Protein AF-A0A952NF67-F1 (afdb_monomer)

Solvent-accessible surface area (backbone atoms only — not comparable to full-atom values): 9312 Å² total; per-residue (Å²): 132,76,77,66,62,66,62,59,68,72,72,71,79,79,81,73,76,71,77,72,73,73,70,66,79,72,75,80,71,39,69,67,58,46,42,50,49,48,29,50,53,28,46,53,52,25,51,53,44,44,51,52,43,52,56,44,69,73,36,90,65,34,84,81,38,54,72,59,54,53,53,40,53,55,46,33,51,53,32,48,52,47,28,54,53,31,68,64,60,48,68,64,50,42,48,66,68,51,54,64,74,47,78,63,54,76,59,50,52,57,56,45,61,74,58,54,52,74,67,55,49,51,51,44,50,49,55,46,49,45,63,73,52,50,66,46,76,80,55,88,61,80,61,74,82,75,68,75,82,73,86,85,86,134

Radius of gyration: 28.13 Å; Cα contacts (8 Å, |Δi|>4): 69; chains: 1; bounding box: 73×56×75 Å

Foldseek 3Di:
DVVPVVVVVVVPPPPPPPPPVPPVPPQQDAPVRVLVVQLVVLVVQLVVLVVVLVVLVPDPCNVVVVVVNVVSVVSNVVSVVSNVVSNVDALVCCCVPPLVPDPPNVVSVVSNVVRDDPVSVVRVVVVVCCVVPVVCVPDHDDDPVVVPPPPDDD

Nearest PDB structures (foldseek):
  3q84-assembly1_A  TM=3.987E-01  e=1.529E+00  Homo sapiens
  1y2o-assembly1_B  TM=4.309E-01  e=3.795E+00  Homo sapiens
  1i49-assembly1_B  TM=4.834E-01  e=6.700E+00  Homo sapiens
  5qsv-assembly4_D  TM=3.816E-01  e=4.501E+00  Homo sapiens

pLDDT: mean 77.85, std 20.79, range [37.5, 97.94]

Sequence (154 aa):
MKALIMKLALSMAAFLATTETVWAAESVKSYREWKNTQVSEAKGRYETVKNRLNHHKHDPGARRQKPATHRLEAQVYREKVAVETAQELTVSDYFAGYLAKMSNKNSVYKEVAGKLSPEEVAELMSAYANSVFGTQNQGGSLPASALQLGNETK

Structure (mmCIF, N/CA/C/O backbone):
data_AF-A0A952NF67-F1
#
_entry.id   AF-A0A952NF67-F1
#
loop_
_atom_site.group_PDB
_atom_site.id
_atom_site.type_symbol
_atom_site.label_atom_id
_atom_site.label_alt_id
_atom_site.label_comp_id
_atom_site.label_asym_id
_atom_site.label_entity_id
_atom_site.label_seq_id
_atom_site.pdbx_PDB_ins_code
_atom_site.Cartn_x
_atom_site.Cartn_y
_atom_site.Cartn_z
_atom_site.occupancy
_atom_site.B_iso_or_equiv
_atom_site.auth_seq_id
_atom_site.auth_comp_id
_atom_site.auth_asym_id
_atom_site.auth_atom_id
_atom_site.pdbx_PDB_model_num
ATOM 1 N N . MET A 1 1 ? 51.142 13.217 44.552 1.00 48.34 1 MET A N 1
ATOM 2 C CA . MET A 1 1 ? 50.415 12.232 43.713 1.00 48.34 1 MET A CA 1
ATOM 3 C C . MET A 1 1 ? 48.933 12.018 44.070 1.00 48.34 1 MET A C 1
ATOM 5 O O . MET A 1 1 ? 48.309 11.182 43.440 1.00 48.34 1 MET A O 1
ATOM 9 N N . LYS A 1 2 ? 48.309 12.778 44.990 1.00 45.69 2 LYS A N 1
ATOM 10 C CA . LYS A 1 2 ? 46.842 12.707 45.214 1.00 45.69 2 LYS A CA 1
ATOM 11 C C . LYS A 1 2 ? 46.030 13.767 44.447 1.00 45.69 2 LYS A C 1
ATOM 13 O O . LYS A 1 2 ? 44.837 13.597 44.257 1.00 45.69 2 LYS A O 1
ATOM 18 N N . ALA A 1 3 ? 46.678 14.816 43.934 1.00 46.66 3 ALA A N 1
ATOM 19 C CA . ALA A 1 3 ? 46.003 15.918 43.240 1.00 46.66 3 ALA A CA 1
ATOM 20 C C . ALA A 1 3 ? 45.796 15.705 41.723 1.00 46.66 3 ALA A C 1
ATOM 22 O O . ALA A 1 3 ? 45.112 16.502 41.090 1.00 46.66 3 ALA A O 1
ATOM 23 N N . LEU A 1 4 ? 46.367 14.646 41.128 1.00 37.97 4 LEU A N 1
ATOM 24 C CA . LEU A 1 4 ? 46.257 14.386 39.683 1.00 37.97 4 LEU A CA 1
ATOM 25 C C . LEU A 1 4 ? 45.059 13.487 39.325 1.00 37.97 4 LEU A C 1
ATOM 27 O O . LEU A 1 4 ? 44.518 13.586 38.232 1.00 37.97 4 LEU A O 1
ATOM 31 N N . ILE A 1 5 ? 44.597 12.656 40.262 1.00 44.00 5 ILE A N 1
ATOM 32 C CA . ILE A 1 5 ? 43.466 11.739 40.037 1.00 44.00 5 ILE A CA 1
ATOM 33 C C . ILE A 1 5 ? 42.126 12.493 40.115 1.00 44.00 5 ILE A C 1
ATOM 35 O O . ILE A 1 5 ? 41.160 12.140 39.445 1.00 44.00 5 ILE A O 1
ATOM 39 N N . MET A 1 6 ? 42.075 13.604 40.855 1.00 38.84 6 MET A N 1
ATOM 40 C CA . MET A 1 6 ? 40.829 14.338 41.091 1.00 38.84 6 MET A CA 1
ATOM 41 C C . MET A 1 6 ? 40.437 15.301 39.957 1.00 38.84 6 MET A C 1
ATOM 43 O O . MET A 1 6 ? 39.293 15.737 39.903 1.00 38.84 6 MET A O 1
ATOM 47 N N . LYS A 1 7 ? 41.345 15.595 39.013 1.00 38.94 7 LYS A N 1
ATOM 48 C CA . LYS A 1 7 ? 41.017 16.347 37.786 1.00 38.94 7 LYS A CA 1
ATOM 49 C C . LYS A 1 7 ? 40.574 15.455 36.622 1.00 38.94 7 LYS A C 1
ATOM 51 O O . LYS A 1 7 ? 39.946 15.960 35.700 1.00 38.94 7 LYS A O 1
ATOM 56 N N . LEU A 1 8 ? 40.827 14.143 36.681 1.00 37.50 8 LEU A N 1
ATOM 57 C CA . LEU A 1 8 ? 40.337 13.203 35.665 1.00 37.50 8 LEU A CA 1
ATOM 58 C C . LEU A 1 8 ? 38.889 12.755 35.924 1.00 37.50 8 LEU A C 1
ATOM 60 O O . LEU A 1 8 ? 38.154 12.484 34.982 1.00 37.50 8 LEU A O 1
ATOM 64 N N . ALA A 1 9 ? 38.446 12.755 37.183 1.00 42.84 9 ALA A N 1
ATOM 65 C CA . ALA A 1 9 ? 37.068 12.407 37.538 1.00 42.84 9 ALA A CA 1
ATOM 66 C C . ALA A 1 9 ? 36.042 13.514 37.213 1.00 42.84 9 ALA A C 1
ATOM 68 O O . ALA A 1 9 ? 34.845 13.244 37.193 1.00 42.84 9 ALA A O 1
ATOM 69 N N . LEU A 1 10 ? 36.489 14.742 36.919 1.00 41.72 10 LEU A N 1
ATOM 70 C CA . LEU A 1 10 ? 35.605 15.878 36.623 1.00 41.72 10 LEU A CA 1
ATOM 71 C C . LEU A 1 10 ? 35.460 16.179 35.117 1.00 41.72 10 LEU A C 1
ATOM 73 O O . LEU A 1 10 ? 34.718 17.078 34.744 1.00 41.72 10 LEU A O 1
ATOM 77 N N . SER A 1 11 ? 36.120 15.405 34.246 1.00 39.56 11 SER A N 1
ATOM 78 C CA . SER A 1 11 ? 36.018 15.537 32.779 1.00 39.56 11 SER A CA 1
ATOM 79 C C . SER A 1 11 ? 35.243 14.392 32.105 1.00 39.56 11 SER A C 1
ATOM 81 O O . SER A 1 11 ? 35.094 14.399 30.886 1.00 39.56 11 SER A O 1
ATOM 83 N N . MET A 1 12 ? 34.740 13.414 32.867 1.00 40.41 12 MET A N 1
ATOM 84 C CA . MET A 1 12 ? 33.989 12.257 32.342 1.00 40.41 12 MET A CA 1
ATOM 85 C C . MET A 1 12 ? 32.490 12.276 32.679 1.00 40.41 12 MET A C 1
ATOM 87 O O . MET A 1 12 ? 31.768 11.368 32.284 1.00 40.41 12 MET A O 1
ATOM 91 N N . ALA A 1 13 ? 32.003 13.312 33.368 1.00 44.62 13 ALA A N 1
ATOM 92 C CA . ALA A 1 13 ? 30.598 13.446 33.767 1.00 44.62 13 ALA A CA 1
ATOM 93 C C . ALA A 1 13 ? 29.808 14.472 32.926 1.00 44.62 13 ALA A C 1
ATOM 95 O O . ALA A 1 13 ? 28.732 14.897 33.328 1.00 44.62 13 ALA A O 1
ATOM 96 N N . ALA A 1 14 ? 30.330 14.878 31.763 1.00 45.94 14 ALA A N 1
ATOM 97 C CA . ALA A 1 14 ? 29.680 15.843 30.866 1.00 45.94 14 ALA A CA 1
ATOM 98 C C . ALA A 1 14 ? 29.490 15.314 29.430 1.00 45.94 14 ALA A C 1
ATOM 100 O O . ALA A 1 14 ? 29.292 16.094 28.504 1.00 45.94 14 ALA A O 1
ATOM 101 N N . PHE A 1 15 ? 29.543 13.992 29.233 1.00 45.94 15 PHE A N 1
ATOM 102 C CA . PHE A 1 15 ? 29.249 13.363 27.939 1.00 45.94 15 PHE A CA 1
ATOM 103 C C . PHE A 1 15 ? 28.337 12.135 28.076 1.00 45.94 15 PHE A C 1
ATOM 105 O O . PHE A 1 15 ? 28.475 11.136 27.382 1.00 45.94 15 PHE A O 1
ATOM 112 N N . LEU A 1 16 ? 27.391 12.221 29.008 1.00 50.03 16 LEU A N 1
ATOM 113 C CA . LEU A 1 16 ? 26.173 11.413 29.014 1.00 50.03 16 LEU A CA 1
ATOM 114 C C . LEU A 1 16 ? 24.974 12.357 29.142 1.00 50.03 16 LEU A C 1
ATOM 116 O O . LEU A 1 16 ? 24.066 12.135 29.934 1.00 50.03 16 LEU A O 1
ATOM 120 N N . ALA A 1 17 ? 24.975 13.427 28.340 1.00 44.06 17 ALA A N 1
ATOM 121 C CA . ALA A 1 17 ? 23.711 13.934 27.837 1.00 44.06 17 ALA A CA 1
ATOM 122 C C . ALA A 1 17 ? 23.178 12.819 26.938 1.00 44.06 17 ALA A C 1
ATOM 124 O O . ALA A 1 17 ? 23.535 12.715 25.763 1.00 44.06 17 ALA A O 1
ATOM 125 N N . THR A 1 18 ? 22.418 11.913 27.549 1.00 49.31 18 THR A N 1
ATOM 126 C CA . THR A 1 18 ? 21.453 11.088 26.851 1.00 49.31 18 THR A CA 1
ATOM 127 C C . THR A 1 18 ? 20.749 12.014 25.880 1.00 49.31 18 THR A C 1
ATOM 129 O O . THR A 1 18 ? 19.991 12.905 26.257 1.00 49.31 18 THR A O 1
ATOM 132 N N . THR A 1 19 ? 21.049 11.831 24.601 1.00 47.56 19 THR A N 1
ATOM 133 C CA . THR A 1 19 ? 20.123 12.174 23.543 1.00 47.56 19 THR A CA 1
ATOM 134 C C . THR A 1 19 ? 18.935 11.251 23.757 1.00 47.56 19 THR A C 1
ATOM 136 O O . THR A 1 19 ? 18.777 10.226 23.101 1.00 47.56 19 THR A O 1
ATOM 139 N N . GLU A 1 20 ? 18.094 11.600 24.731 1.00 43.88 20 GLU A N 1
ATOM 140 C CA . GLU A 1 20 ? 16.683 11.303 24.643 1.00 43.88 20 GLU A CA 1
ATOM 141 C C . GLU A 1 20 ? 16.260 11.990 23.356 1.00 43.88 20 GLU A C 1
ATOM 143 O O . GLU A 1 20 ? 15.968 13.184 23.292 1.00 43.88 20 GLU A O 1
ATOM 148 N N . THR A 1 21 ? 16.353 11.227 22.271 1.00 43.34 21 THR A N 1
ATOM 149 C CA . THR A 1 21 ? 15.546 11.462 21.099 1.00 43.34 21 THR A CA 1
ATOM 150 C C . THR A 1 21 ? 14.143 11.354 21.661 1.00 43.34 21 THR A C 1
ATOM 152 O O . THR A 1 21 ? 13.599 10.266 21.834 1.00 43.34 21 THR A O 1
ATOM 155 N N . VAL A 1 22 ? 13.603 12.493 22.086 1.00 40.44 22 VAL A N 1
ATOM 156 C CA . VAL A 1 22 ? 12.179 12.677 22.241 1.00 40.44 22 VAL A CA 1
ATOM 157 C C . VAL A 1 22 ? 11.685 12.463 20.823 1.00 40.44 22 VAL A C 1
ATOM 159 O O . VAL A 1 22 ? 11.692 13.375 19.999 1.00 40.44 22 VAL A O 1
ATOM 162 N N . TRP A 1 23 ? 11.386 11.203 20.500 1.00 47.12 23 TRP A N 1
ATOM 163 C CA . TRP A 1 23 ? 10.518 10.848 19.400 1.00 47.12 23 TRP A CA 1
ATOM 164 C C . TRP A 1 23 ? 9.217 11.543 19.768 1.00 47.12 23 TRP A C 1
ATOM 166 O O . TRP A 1 23 ? 8.403 11.002 20.516 1.00 47.12 23 TRP A O 1
ATOM 176 N N . ALA A 1 24 ? 9.104 12.816 19.374 1.00 40.25 24 ALA A N 1
ATOM 177 C CA . ALA A 1 24 ? 7.858 13.548 19.373 1.00 40.25 24 ALA A CA 1
ATOM 178 C C . ALA A 1 24 ? 6.850 12.562 18.811 1.00 40.25 24 ALA A C 1
ATOM 180 O O . ALA A 1 24 ? 7.100 12.058 17.719 1.00 40.25 24 ALA A O 1
ATOM 181 N N . ALA A 1 25 ? 5.857 12.188 19.623 1.00 49.38 25 ALA A N 1
ATOM 182 C CA . ALA A 1 25 ? 4.925 11.112 19.334 1.00 49.38 25 ALA A CA 1
ATOM 183 C C . ALA A 1 25 ? 4.446 11.264 17.890 1.00 49.38 25 ALA A C 1
ATOM 185 O O . ALA A 1 25 ? 3.615 12.124 17.597 1.00 49.38 25 ALA A O 1
ATOM 186 N N . GLU A 1 26 ? 5.065 10.514 16.977 1.00 58.91 26 GLU A N 1
ATOM 187 C CA . GLU A 1 26 ? 4.742 10.598 15.567 1.00 58.91 26 GLU A CA 1
ATOM 188 C C . GLU A 1 26 ? 3.337 10.031 15.499 1.00 58.91 26 GLU A C 1
ATOM 190 O O . GLU A 1 26 ? 3.120 8.867 15.846 1.00 58.91 26 GLU A O 1
ATOM 195 N N . SER A 1 27 ? 2.367 10.904 15.224 1.00 78.56 27 SER A N 1
ATOM 196 C CA . SER A 1 27 ? 0.964 10.538 15.325 1.00 78.56 27 SER A CA 1
ATOM 197 C C . SER A 1 27 ? 0.724 9.308 14.458 1.00 78.56 27 SER A C 1
ATOM 199 O O . SER A 1 27 ? 1.179 9.220 13.312 1.00 78.56 27 SER A O 1
ATOM 201 N N . VAL A 1 28 ? 0.063 8.304 15.030 1.00 89.44 28 VAL A N 1
ATOM 202 C CA . VAL A 1 28 ? -0.058 7.011 14.363 1.00 89.44 28 VAL A CA 1
ATOM 203 C C . VAL A 1 28 ? -0.951 7.206 13.143 1.00 89.44 28 VAL A C 1
ATOM 205 O O . VAL A 1 28 ? -2.114 7.592 13.280 1.00 89.44 28 VAL A O 1
ATOM 208 N N . LYS A 1 29 ? -0.435 6.955 11.937 1.00 92.75 29 LYS A N 1
ATOM 209 C CA . LYS A 1 29 ? -1.231 7.081 10.705 1.00 92.75 29 LYS A CA 1
ATOM 210 C C . LYS A 1 29 ? -2.441 6.161 10.778 1.00 92.75 29 LYS A C 1
ATOM 212 O O . LYS A 1 29 ? -2.283 5.005 11.162 1.00 92.75 29 LYS A O 1
ATOM 217 N N . SER A 1 30 ? -3.615 6.629 10.368 1.00 93.75 30 SER A N 1
ATOM 218 C CA . SER A 1 30 ? -4.782 5.768 10.126 1.00 93.75 30 SER A CA 1
ATOM 219 C C . SER A 1 30 ? -4.492 4.733 9.028 1.00 93.75 30 SER A C 1
ATOM 221 O O . SER A 1 30 ? -3.559 4.893 8.233 1.00 93.75 30 SER A O 1
ATOM 223 N N . TYR A 1 31 ? -5.318 3.685 8.943 1.00 94.62 31 TYR A N 1
ATOM 224 C CA . TYR A 1 31 ? -5.213 2.676 7.883 1.00 94.62 31 TYR A CA 1
ATOM 225 C C . TYR A 1 31 ? -5.193 3.314 6.484 1.00 94.62 31 TYR A C 1
ATOM 227 O O . TYR A 1 31 ? -4.316 3.010 5.674 1.00 94.62 31 TYR A O 1
ATOM 235 N N . ARG A 1 32 ? -6.105 4.259 6.220 1.00 94.25 32 ARG A N 1
ATOM 236 C CA . ARG A 1 32 ? -6.206 4.947 4.924 1.00 94.25 32 ARG A CA 1
ATOM 237 C C . ARG A 1 32 ? -4.964 5.768 4.605 1.00 94.25 32 ARG A C 1
ATOM 239 O O . ARG A 1 32 ? -4.457 5.693 3.490 1.00 94.25 32 ARG A O 1
ATOM 246 N N . GLU A 1 33 ? -4.452 6.530 5.568 1.00 95.12 33 GLU A N 1
ATOM 247 C CA . GLU A 1 33 ? -3.235 7.333 5.385 1.00 95.12 33 GLU A CA 1
ATOM 248 C C . GLU A 1 33 ? -2.016 6.454 5.114 1.00 95.12 33 GLU A C 1
ATOM 250 O O . GLU A 1 33 ? -1.216 6.741 4.216 1.00 95.12 33 GLU A O 1
ATOM 255 N N . TRP A 1 34 ? -1.887 5.358 5.862 1.00 95.62 34 TRP A N 1
ATOM 256 C CA . TRP A 1 34 ? -0.822 4.393 5.647 1.00 95.62 34 TRP A CA 1
ATOM 257 C C . TRP A 1 34 ? -0.933 3.740 4.266 1.00 95.62 34 TRP A C 1
ATOM 259 O O . TRP A 1 34 ? 0.023 3.804 3.493 1.00 95.62 34 TRP A O 1
ATOM 269 N N . LYS A 1 35 ? -2.101 3.200 3.900 1.00 96.44 35 LYS A N 1
ATOM 270 C CA . LYS A 1 35 ? -2.323 2.566 2.592 1.00 96.44 35 LYS A CA 1
ATOM 271 C C . LYS A 1 35 ? -2.060 3.536 1.441 1.00 96.44 35 LYS A C 1
ATOM 273 O O . LYS A 1 35 ? -1.362 3.188 0.492 1.00 96.44 35 LYS A O 1
ATOM 278 N N . ASN A 1 36 ? -2.536 4.776 1.551 1.00 97.25 36 ASN A N 1
ATOM 279 C CA . ASN A 1 36 ? -2.267 5.820 0.562 1.00 97.25 36 ASN A CA 1
ATOM 280 C C . ASN A 1 36 ? -0.768 6.115 0.432 1.00 97.25 36 ASN A C 1
ATOM 282 O O . ASN A 1 36 ? -0.281 6.286 -0.686 1.00 97.25 36 ASN A O 1
ATOM 286 N N . THR A 1 37 ? -0.031 6.120 1.549 1.00 96.56 37 THR A N 1
ATOM 287 C CA . THR A 1 37 ? 1.434 6.248 1.538 1.00 96.56 37 THR A CA 1
ATOM 288 C C . THR A 1 37 ? 2.065 5.081 0.772 1.00 96.56 37 THR A C 1
ATOM 290 O O . THR A 1 37 ? 2.809 5.318 -0.178 1.00 96.56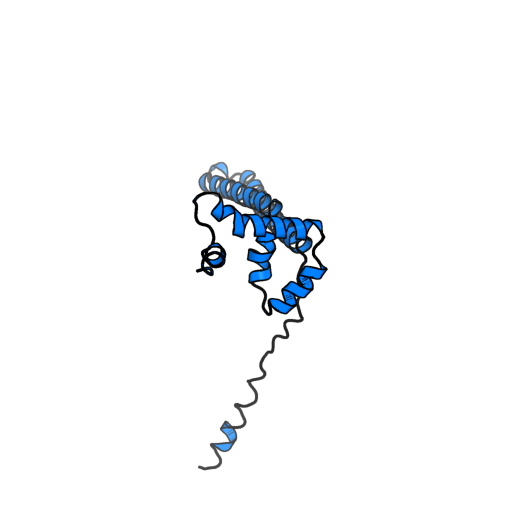 37 THR A O 1
ATOM 293 N N . GLN A 1 38 ? 1.701 3.834 1.096 1.00 96.94 38 GLN A N 1
ATOM 294 C CA . GLN A 1 38 ? 2.244 2.641 0.431 1.00 96.94 38 GLN A CA 1
ATOM 295 C C . GLN A 1 38 ? 1.978 2.639 -1.082 1.00 96.94 38 GLN A C 1
ATOM 297 O O . GLN A 1 38 ? 2.879 2.358 -1.876 1.00 96.94 38 GLN A O 1
ATOM 302 N N . VAL A 1 39 ? 0.754 2.988 -1.493 1.00 97.81 39 VAL A N 1
ATOM 303 C CA . VAL A 1 39 ? 0.369 3.084 -2.910 1.00 97.81 39 VAL A CA 1
ATOM 304 C C . VAL A 1 39 ? 1.142 4.196 -3.614 1.00 97.81 39 VAL A C 1
ATOM 306 O O . VAL A 1 39 ? 1.631 3.994 -4.727 1.00 97.81 39 VAL A O 1
ATOM 309 N N . SER A 1 40 ? 1.262 5.365 -2.984 1.00 97.94 40 SER A N 1
ATOM 310 C CA . SER A 1 40 ? 1.993 6.506 -3.542 1.00 97.94 40 SER A CA 1
ATOM 311 C C . SER A 1 40 ? 3.472 6.174 -3.754 1.00 97.94 40 SER A C 1
ATOM 313 O O . SER A 1 40 ? 4.004 6.370 -4.848 1.00 97.94 40 SER A O 1
ATOM 315 N N . GLU A 1 41 ? 4.122 5.577 -2.754 1.00 97.00 41 GLU A N 1
ATOM 316 C CA . GLU A 1 41 ? 5.523 5.162 -2.842 1.00 97.00 41 GLU A CA 1
ATOM 317 C C . GLU A 1 41 ? 5.749 4.105 -3.929 1.00 97.00 41 GLU A C 1
ATOM 319 O O . GLU A 1 41 ? 6.699 4.211 -4.710 1.00 97.00 41 GLU A O 1
ATOM 324 N N . ALA A 1 42 ? 4.870 3.100 -4.017 1.00 97.12 42 ALA A N 1
ATOM 325 C CA . ALA A 1 42 ? 4.947 2.078 -5.057 1.00 97.12 42 ALA A CA 1
ATOM 326 C C . ALA A 1 42 ? 4.801 2.687 -6.460 1.00 97.12 42 ALA A C 1
ATOM 328 O O . ALA A 1 42 ? 5.601 2.388 -7.350 1.00 97.12 42 ALA A O 1
ATOM 329 N N . LYS A 1 43 ? 3.844 3.607 -6.647 1.00 97.62 43 LYS A N 1
ATOM 330 C CA . LYS A 1 43 ? 3.666 4.333 -7.915 1.00 97.62 43 LYS A CA 1
ATOM 331 C C . LYS A 1 43 ? 4.895 5.171 -8.260 1.00 97.62 43 LYS A C 1
ATOM 333 O O . LYS A 1 43 ? 5.336 5.152 -9.406 1.00 97.62 43 LYS A O 1
ATOM 338 N N . GLY A 1 44 ? 5.483 5.853 -7.276 1.00 97.88 44 GLY A N 1
ATOM 339 C CA . GLY A 1 44 ? 6.705 6.636 -7.461 1.00 97.88 44 GLY A CA 1
ATOM 340 C C . GLY A 1 44 ? 7.885 5.787 -7.946 1.00 97.88 44 GLY A C 1
ATOM 341 O O . GLY A 1 44 ? 8.578 6.169 -8.896 1.00 97.88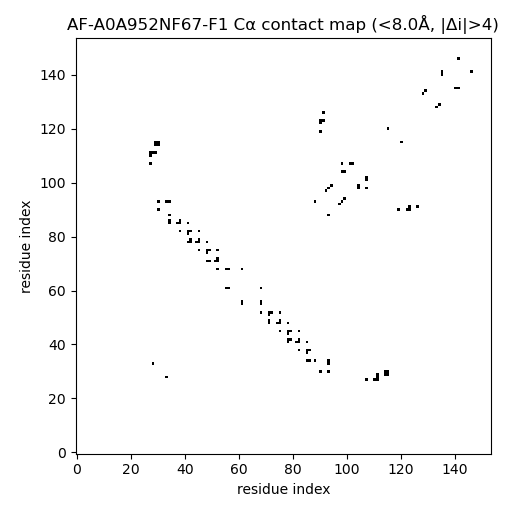 44 GLY A O 1
ATOM 342 N N . ARG A 1 45 ? 8.086 4.597 -7.359 1.00 97.50 45 ARG A N 1
ATOM 343 C CA . ARG A 1 45 ? 9.115 3.647 -7.823 1.00 97.50 45 ARG A CA 1
ATOM 344 C C . ARG A 1 45 ? 8.827 3.136 -9.231 1.00 97.50 45 ARG A C 1
ATOM 346 O O . ARG A 1 45 ? 9.727 3.158 -10.071 1.00 97.50 45 ARG A O 1
ATOM 353 N N . TYR A 1 46 ? 7.585 2.738 -9.503 1.00 97.62 46 TYR A N 1
ATOM 354 C CA . TYR A 1 46 ? 7.159 2.286 -10.826 1.00 97.62 46 TYR A CA 1
ATOM 355 C C . TYR A 1 46 ? 7.442 3.336 -11.907 1.00 97.62 46 TYR A C 1
ATOM 357 O O . TYR A 1 46 ? 8.118 3.032 -12.892 1.00 97.62 46 TYR A O 1
ATOM 365 N N . GLU A 1 47 ? 7.009 4.581 -11.699 1.00 97.62 47 GLU A N 1
ATOM 366 C CA . GLU A 1 47 ? 7.232 5.663 -12.663 1.00 97.62 47 GLU A CA 1
ATOM 367 C C . GLU A 1 47 ? 8.722 5.985 -12.823 1.00 97.62 47 GLU A C 1
ATOM 369 O O . GLU A 1 47 ? 9.193 6.189 -13.940 1.00 97.62 47 GLU A O 1
ATOM 374 N N . THR A 1 48 ? 9.511 5.925 -11.746 1.00 97.44 48 THR A N 1
ATOM 375 C CA . THR A 1 48 ? 10.970 6.107 -11.827 1.00 97.44 48 THR A CA 1
ATOM 376 C C . THR A 1 48 ? 11.618 5.063 -12.740 1.00 97.44 48 THR A C 1
ATOM 378 O O . THR A 1 48 ? 12.400 5.405 -13.632 1.00 97.44 48 THR A O 1
ATOM 381 N N . VAL A 1 49 ? 11.297 3.780 -12.554 1.00 96.25 49 VAL A N 1
ATOM 382 C CA . VAL A 1 49 ? 11.875 2.693 -13.363 1.00 96.25 49 VAL A CA 1
ATOM 383 C C . VAL A 1 49 ? 11.362 2.748 -14.802 1.00 96.25 49 VAL A C 1
ATOM 385 O O . VAL A 1 49 ? 12.143 2.580 -15.740 1.00 96.25 49 VAL A O 1
ATOM 388 N N . LYS A 1 50 ? 10.076 3.041 -14.997 1.00 96.19 50 LYS A N 1
ATOM 389 C CA . LYS A 1 50 ? 9.464 3.203 -16.321 1.00 96.19 50 LYS A CA 1
ATOM 390 C C . LYS A 1 50 ? 10.092 4.357 -17.096 1.00 96.19 50 LYS A C 1
ATOM 392 O O . LYS A 1 50 ? 10.453 4.184 -18.258 1.00 96.19 50 LYS A O 1
ATOM 397 N N . ASN A 1 51 ? 10.315 5.497 -16.446 1.00 96.06 51 ASN A N 1
ATOM 398 C CA . ASN A 1 51 ? 10.999 6.633 -17.055 1.00 96.06 51 ASN A CA 1
ATOM 399 C C . ASN A 1 51 ? 12.431 6.271 -17.442 1.00 96.06 51 ASN A C 1
ATOM 401 O O . ASN A 1 51 ? 12.847 6.582 -18.557 1.00 96.06 51 ASN A O 1
ATOM 405 N N . ARG A 1 52 ? 13.165 5.547 -16.588 1.00 93.44 52 ARG A N 1
ATOM 406 C CA . ARG A 1 52 ? 14.505 5.039 -16.932 1.00 93.44 52 ARG A CA 1
ATOM 407 C C . ARG A 1 52 ? 14.480 4.098 -18.134 1.00 93.44 52 ARG A C 1
ATOM 409 O O . ARG A 1 52 ? 15.344 4.215 -18.998 1.00 93.44 52 ARG A O 1
ATOM 416 N N . LEU A 1 53 ? 13.498 3.198 -18.216 1.00 93.81 53 LEU A N 1
ATOM 417 C CA . LEU A 1 53 ? 13.323 2.317 -19.371 1.00 93.81 53 LEU A CA 1
ATOM 418 C C . LEU A 1 53 ? 13.044 3.118 -20.646 1.00 93.81 53 LEU A C 1
ATOM 420 O O . LEU A 1 53 ? 13.650 2.834 -21.675 1.00 93.81 53 LEU A O 1
ATOM 424 N N . ASN A 1 54 ? 12.168 4.121 -20.581 1.00 92.50 54 ASN A N 1
ATOM 425 C CA . ASN A 1 54 ? 11.845 4.968 -21.728 1.00 92.50 54 ASN A CA 1
ATOM 426 C C . ASN A 1 54 ? 13.080 5.732 -22.215 1.00 92.50 54 ASN A C 1
ATOM 428 O O . ASN A 1 54 ? 13.415 5.654 -23.395 1.00 92.50 54 ASN A O 1
ATOM 432 N N . HIS A 1 55 ? 13.816 6.381 -21.307 1.00 91.19 55 HIS A N 1
ATOM 433 C CA . HIS A 1 55 ? 15.075 7.053 -21.646 1.00 91.19 55 HIS A CA 1
ATOM 434 C C . HIS A 1 55 ? 16.078 6.079 -22.268 1.00 91.19 55 HIS A C 1
ATOM 436 O O . HIS A 1 55 ? 16.676 6.386 -23.295 1.00 91.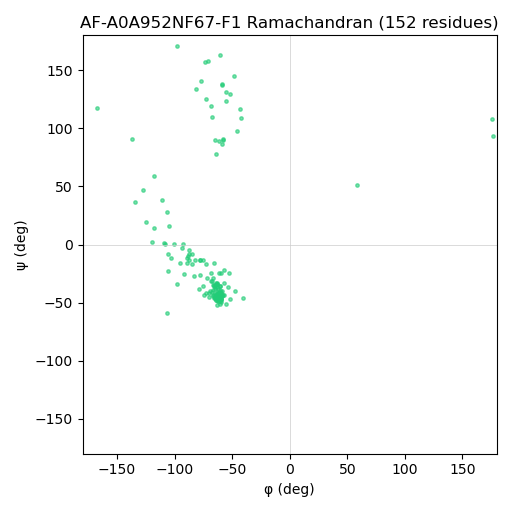19 55 HIS A O 1
ATOM 442 N N . HIS A 1 56 ? 16.208 4.878 -21.699 1.00 88.94 56 HIS A N 1
ATOM 443 C CA . HIS A 1 56 ? 17.084 3.852 -22.248 1.00 88.94 56 HIS A CA 1
ATOM 444 C C . HIS A 1 56 ? 16.636 3.403 -23.643 1.00 88.94 56 HIS A C 1
ATOM 446 O O . HIS A 1 56 ? 17.479 3.254 -24.507 1.00 88.94 56 HIS A O 1
ATOM 452 N N . LYS A 1 57 ? 15.337 3.233 -23.920 1.00 87.75 57 LYS A N 1
ATOM 453 C CA . LYS A 1 57 ? 14.844 2.825 -25.251 1.00 87.75 57 LYS A CA 1
ATOM 454 C C . LYS A 1 57 ? 15.074 3.876 -26.341 1.00 87.75 57 LYS A C 1
ATOM 456 O O . LYS A 1 57 ? 15.211 3.504 -27.505 1.00 87.75 57 LYS A O 1
ATOM 461 N N . HIS A 1 58 ? 15.111 5.155 -25.972 1.00 86.81 58 HIS A N 1
ATOM 462 C CA . HIS A 1 58 ? 15.377 6.261 -26.895 1.00 86.81 58 HIS A CA 1
ATOM 463 C C . HIS A 1 58 ? 16.875 6.537 -27.112 1.00 86.81 58 HIS A C 1
ATOM 465 O O . HIS A 1 58 ? 17.218 7.303 -28.012 1.00 86.81 58 HIS A O 1
ATOM 471 N N . ASP A 1 59 ? 17.768 5.894 -26.353 1.00 86.12 59 ASP A N 1
ATOM 472 C CA . ASP A 1 59 ? 19.212 5.980 -26.569 1.00 86.12 59 ASP A CA 1
ATOM 473 C C . ASP A 1 59 ? 19.615 5.180 -27.833 1.00 86.12 59 ASP A C 1
ATOM 475 O O . ASP A 1 59 ? 19.329 3.980 -27.928 1.00 86.12 59 ASP A O 1
ATOM 479 N N . PRO A 1 60 ? 20.303 5.785 -28.820 1.00 75.00 60 PRO A N 1
ATOM 480 C CA . PRO A 1 60 ? 20.785 5.076 -30.010 1.00 75.00 60 PRO A CA 1
ATOM 481 C C . PRO A 1 60 ? 21.701 3.872 -29.695 1.00 75.00 60 PRO A C 1
ATOM 483 O O . PRO A 1 60 ? 21.798 2.945 -30.508 1.00 75.00 60 PRO A O 1
ATOM 486 N N . GLY A 1 61 ? 22.330 3.823 -28.513 1.00 78.44 61 GLY A N 1
ATOM 487 C CA . GLY A 1 61 ? 23.123 2.685 -28.030 1.00 78.44 61 GLY A CA 1
ATOM 488 C C . GLY A 1 61 ? 22.307 1.499 -27.493 1.00 78.44 61 GLY A C 1
ATOM 489 O O . GLY A 1 61 ? 22.841 0.394 -27.350 1.00 78.44 61 GLY A O 1
ATOM 490 N N . ALA A 1 62 ? 21.009 1.677 -27.242 1.00 73.25 62 ALA A N 1
ATOM 491 C CA . ALA A 1 62 ? 20.163 0.703 -26.548 1.00 73.25 62 ALA A CA 1
ATOM 492 C C . ALA A 1 62 ? 20.009 -0.628 -27.289 1.00 73.25 62 ALA A C 1
ATOM 494 O O . ALA A 1 62 ? 19.978 -1.694 -26.676 1.00 73.25 62 ALA A O 1
ATOM 495 N N . ARG A 1 63 ? 20.007 -0.599 -28.630 1.00 67.75 63 ARG A N 1
ATOM 496 C CA . ARG A 1 63 ? 19.920 -1.817 -29.459 1.00 67.75 63 ARG A CA 1
ATOM 497 C C . ARG A 1 63 ? 21.094 -2.776 -29.236 1.00 67.75 63 ARG A C 1
ATOM 499 O O . ARG A 1 63 ? 20.941 -3.976 -29.461 1.00 67.75 63 ARG A O 1
ATOM 506 N N . ARG A 1 64 ? 22.243 -2.261 -28.780 1.00 76.25 64 ARG A N 1
ATOM 507 C CA . ARG A 1 64 ? 23.434 -3.052 -28.427 1.00 76.25 64 ARG A CA 1
ATOM 508 C C . ARG A 1 64 ? 23.410 -3.539 -26.971 1.00 76.25 64 ARG A C 1
ATOM 510 O O . ARG A 1 64 ? 24.158 -4.447 -26.633 1.00 76.25 64 ARG A O 1
ATOM 517 N N . GLN A 1 65 ? 22.523 -2.999 -26.132 1.00 80.75 65 GLN A N 1
ATOM 518 C CA . GLN A 1 65 ? 22.416 -3.288 -24.696 1.00 80.75 65 GLN A CA 1
ATOM 519 C C . GLN A 1 65 ? 21.133 -4.064 -24.335 1.00 80.75 65 GLN A C 1
ATOM 521 O O . GLN A 1 65 ? 20.549 -3.856 -23.272 1.00 80.75 65 GLN A O 1
ATOM 526 N N . LYS A 1 66 ? 20.709 -5.016 -25.182 1.00 80.19 66 LYS A N 1
ATOM 527 C CA . LYS A 1 66 ? 19.505 -5.847 -24.952 1.00 80.19 66 LYS A CA 1
ATOM 528 C C . LYS A 1 66 ? 19.402 -6.451 -23.535 1.00 80.19 66 LYS A C 1
ATOM 530 O O . LYS A 1 66 ? 18.304 -6.421 -22.978 1.00 80.19 66 LYS A O 1
ATOM 535 N N . PRO A 1 67 ? 20.490 -6.947 -22.899 1.00 84.56 67 PRO A N 1
ATOM 536 C CA . PRO A 1 67 ? 20.411 -7.457 -21.528 1.00 84.56 67 PRO A CA 1
ATOM 537 C C . PRO A 1 67 ? 20.019 -6.390 -20.494 1.00 84.56 67 PRO A C 1
ATOM 539 O O . PRO A 1 67 ? 19.321 -6.700 -19.530 1.00 84.56 67 PRO A O 1
ATOM 542 N N . ALA A 1 68 ? 20.441 -5.135 -20.681 1.00 85.56 68 ALA A N 1
ATOM 543 C CA . ALA A 1 68 ? 20.087 -4.027 -19.794 1.00 85.56 68 ALA A CA 1
ATOM 544 C C . ALA A 1 68 ? 18.619 -3.620 -19.972 1.00 85.56 68 ALA A C 1
ATOM 546 O O . ALA A 1 68 ? 17.910 -3.436 -18.981 1.00 85.56 68 ALA A O 1
ATOM 547 N N . THR A 1 69 ? 18.138 -3.576 -21.218 1.00 89.19 69 THR A N 1
ATOM 548 C CA . THR A 1 69 ? 16.723 -3.321 -21.519 1.00 89.19 69 THR A CA 1
ATOM 549 C C . THR A 1 69 ? 15.820 -4.383 -20.887 1.00 89.19 69 THR A C 1
ATOM 551 O O . THR A 1 69 ? 14.877 -4.031 -20.185 1.00 89.19 69 THR A O 1
ATOM 554 N N . HIS A 1 70 ? 16.156 -5.671 -21.034 1.00 90.50 70 HIS A N 1
ATOM 555 C CA . HIS A 1 70 ? 15.378 -6.769 -20.446 1.00 90.50 70 HIS A CA 1
ATOM 556 C C . HIS A 1 70 ? 15.337 -6.706 -18.909 1.00 90.50 70 HIS A C 1
ATOM 558 O O . HIS A 1 70 ? 14.302 -6.951 -18.290 1.00 90.50 70 HIS A O 1
ATOM 564 N N . ARG A 1 71 ? 16.450 -6.329 -18.260 1.00 93.19 71 ARG A N 1
ATOM 565 C CA . ARG A 1 71 ? 16.486 -6.122 -16.800 1.00 93.19 71 ARG A CA 1
ATOM 566 C C . ARG A 1 71 ? 15.559 -4.990 -16.356 1.00 93.19 71 ARG A C 1
ATOM 568 O O . ARG A 1 71 ? 14.868 -5.150 -15.351 1.00 93.19 71 ARG A O 1
ATOM 575 N N . LEU A 1 72 ? 15.543 -3.877 -17.092 1.00 93.38 72 LEU A N 1
ATOM 576 C CA . LEU A 1 72 ? 14.660 -2.744 -16.810 1.00 93.38 72 LEU A CA 1
ATOM 577 C C . LEU A 1 72 ? 13.189 -3.108 -17.049 1.00 93.38 72 LEU A C 1
ATOM 579 O O . LEU A 1 72 ? 12.355 -2.773 -16.218 1.00 93.38 72 LEU A O 1
ATOM 583 N N . GLU A 1 73 ? 12.866 -3.850 -18.109 1.00 94.12 73 GLU A N 1
ATOM 584 C CA . GLU A 1 73 ? 11.504 -4.348 -18.366 1.00 94.12 73 GLU A CA 1
ATOM 585 C C . GLU A 1 73 ? 11.011 -5.275 -17.251 1.00 94.12 73 GLU A C 1
ATOM 587 O O . GLU A 1 73 ? 9.917 -5.079 -16.719 1.00 94.12 73 GLU A O 1
ATOM 592 N N . ALA A 1 74 ? 11.849 -6.221 -16.817 1.00 96.44 74 ALA A N 1
ATOM 593 C CA . ALA A 1 74 ? 11.538 -7.075 -15.676 1.00 96.44 74 ALA A CA 1
ATOM 594 C C . ALA A 1 74 ? 11.344 -6.261 -14.384 1.00 96.44 74 ALA A C 1
ATOM 596 O O . ALA A 1 74 ? 10.504 -6.604 -13.554 1.00 96.44 74 ALA A O 1
ATOM 597 N N . GLN A 1 75 ? 12.103 -5.176 -14.200 1.00 95.88 75 GLN A N 1
ATOM 598 C CA . GLN A 1 75 ? 11.938 -4.293 -13.048 1.00 95.88 75 GLN A CA 1
ATOM 599 C C . GLN A 1 75 ? 10.635 -3.490 -13.121 1.00 95.88 75 GLN A C 1
ATOM 601 O O . GLN A 1 75 ? 9.936 -3.416 -12.117 1.00 95.88 75 GLN A O 1
ATOM 606 N N . VAL A 1 76 ? 10.262 -2.960 -14.292 1.00 97.25 76 VAL A N 1
ATOM 607 C CA . VAL A 1 76 ? 8.965 -2.288 -14.494 1.00 97.25 76 VAL A CA 1
ATOM 608 C C . VAL A 1 76 ? 7.815 -3.228 -14.143 1.00 97.25 76 VAL A C 1
ATOM 610 O O . VAL A 1 76 ? 6.886 -2.814 -13.454 1.00 97.25 76 VAL A O 1
ATOM 613 N N . TYR A 1 77 ? 7.887 -4.491 -14.570 1.00 97.25 77 TYR A N 1
ATOM 614 C CA . TYR A 1 77 ? 6.873 -5.487 -14.224 1.00 97.25 77 TYR A CA 1
ATOM 615 C C . TYR A 1 77 ? 6.789 -5.720 -12.709 1.00 97.25 77 TYR A C 1
ATOM 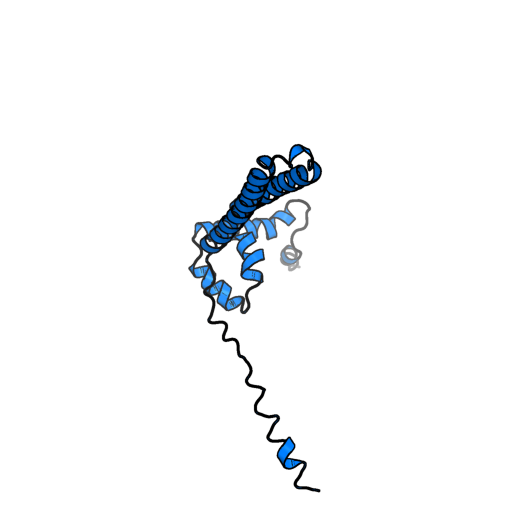617 O O . TYR A 1 77 ? 5.700 -5.665 -12.147 1.00 97.25 77 TYR A O 1
ATOM 625 N N . ARG A 1 78 ? 7.930 -5.905 -12.028 1.00 97.50 78 ARG A N 1
ATOM 626 C CA . ARG A 1 78 ? 7.956 -6.079 -10.564 1.00 97.50 78 ARG A CA 1
ATOM 627 C C . ARG A 1 78 ? 7.362 -4.886 -9.819 1.00 97.50 78 ARG A C 1
ATOM 629 O O . ARG A 1 78 ? 6.555 -5.085 -8.919 1.00 97.50 78 ARG A O 1
ATOM 636 N N . GLU A 1 79 ? 7.731 -3.662 -10.195 1.00 97.38 79 GLU A N 1
ATOM 637 C CA . GLU A 1 79 ? 7.180 -2.469 -9.542 1.00 97.38 79 GLU A CA 1
ATOM 638 C C . GLU A 1 79 ? 5.688 -2.289 -9.853 1.00 97.38 79 GLU A C 1
ATOM 640 O O . GLU A 1 79 ? 4.946 -1.819 -8.997 1.00 97.38 79 GLU A O 1
ATOM 645 N N . LYS A 1 80 ? 5.219 -2.708 -11.038 1.00 97.31 80 LYS A N 1
ATOM 646 C CA . LYS A 1 80 ? 3.786 -2.718 -11.358 1.00 97.31 80 LYS A CA 1
ATOM 647 C C . LYS A 1 80 ? 3.018 -3.659 -10.427 1.00 97.31 80 LYS A C 1
ATOM 649 O O . LYS A 1 80 ? 2.036 -3.233 -9.830 1.00 97.31 80 LYS A O 1
ATOM 654 N N . VAL A 1 81 ? 3.501 -4.891 -10.256 1.00 97.88 81 VAL A N 1
ATOM 655 C CA . VAL A 1 81 ? 2.909 -5.852 -9.309 1.00 97.88 81 VAL A CA 1
ATOM 656 C C . VAL A 1 81 ? 2.927 -5.281 -7.889 1.00 97.88 81 VAL A C 1
ATOM 658 O O . VAL A 1 81 ? 1.937 -5.381 -7.178 1.00 97.88 81 VAL A O 1
ATOM 661 N N . ALA A 1 82 ? 4.002 -4.596 -7.486 1.00 96.56 82 ALA A N 1
ATOM 662 C CA . ALA A 1 82 ? 4.063 -3.952 -6.175 1.00 96.56 82 ALA A CA 1
ATOM 66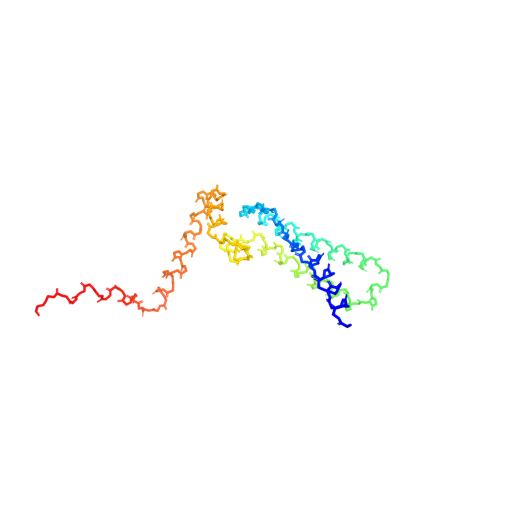3 C C . ALA A 1 82 ? 3.008 -2.842 -5.992 1.00 96.56 82 ALA A C 1
ATOM 665 O O . ALA A 1 82 ? 2.510 -2.664 -4.882 1.00 96.56 82 ALA A O 1
ATOM 666 N N . VAL A 1 83 ? 2.654 -2.102 -7.052 1.00 97.81 83 VAL A N 1
ATOM 667 C CA . VAL A 1 83 ? 1.540 -1.136 -7.019 1.00 97.81 83 VAL A CA 1
ATOM 668 C C . VAL A 1 83 ? 0.209 -1.854 -6.820 1.00 97.81 83 VAL A C 1
ATOM 670 O O . VAL A 1 83 ? -0.570 -1.424 -5.974 1.00 97.81 83 VAL A O 1
ATOM 673 N N . GLU A 1 84 ? -0.031 -2.936 -7.560 1.00 97.44 84 GLU A N 1
ATOM 674 C CA . GLU A 1 84 ? -1.256 -3.743 -7.456 1.00 97.44 84 GLU A CA 1
ATOM 675 C C . GLU A 1 84 ? -1.394 -4.319 -6.035 1.00 97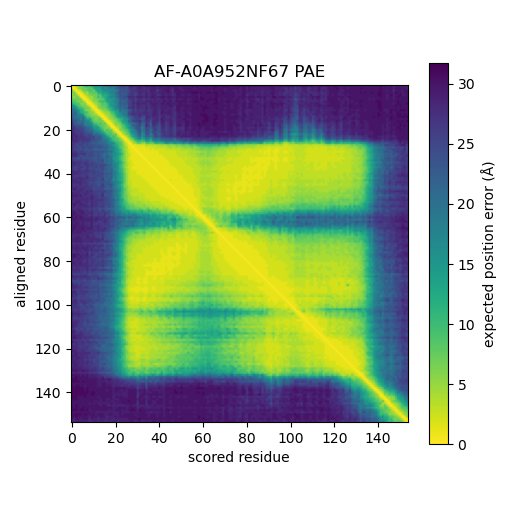.44 84 GLU A C 1
ATOM 677 O O . GLU A 1 84 ? -2.390 -4.070 -5.359 1.00 97.44 84 GLU A O 1
ATOM 682 N N . THR A 1 85 ? -0.332 -4.928 -5.498 1.00 96.00 85 THR A N 1
ATOM 683 C CA . THR A 1 85 ? -0.302 -5.408 -4.106 1.00 96.00 85 THR A CA 1
ATOM 684 C C . THR A 1 85 ? -0.530 -4.280 -3.096 1.00 96.00 85 THR A C 1
ATOM 686 O O . THR A 1 85 ? -1.265 -4.460 -2.130 1.00 96.00 85 THR A O 1
ATOM 689 N N . ALA A 1 86 ? 0.056 -3.093 -3.303 1.00 95.94 86 ALA A N 1
ATOM 690 C CA . ALA A 1 86 ? -0.158 -1.954 -2.407 1.00 95.94 86 ALA A CA 1
ATOM 691 C C . ALA A 1 86 ? -1.623 -1.468 -2.411 1.00 95.94 86 ALA A C 1
ATOM 693 O O . ALA A 1 86 ? -2.131 -1.007 -1.387 1.00 95.94 86 ALA A O 1
ATOM 694 N N . GLN A 1 87 ? -2.313 -1.567 -3.552 1.00 95.94 87 GLN A N 1
ATOM 695 C CA . GLN A 1 87 ? -3.734 -1.224 -3.675 1.00 95.94 87 GLN A CA 1
ATOM 696 C C . GLN A 1 87 ? -4.641 -2.244 -2.981 1.00 95.94 87 GLN A C 1
ATOM 698 O O . GLN A 1 87 ? -5.708 -1.873 -2.485 1.00 95.94 87 GLN A O 1
ATOM 703 N N . GLU A 1 88 ? -4.199 -3.493 -2.894 1.00 96.12 88 GLU A N 1
ATOM 704 C CA . GLU A 1 88 ? -4.925 -4.594 -2.259 1.00 96.12 88 GLU A CA 1
ATOM 705 C C . GLU A 1 88 ? -4.658 -4.721 -0.752 1.00 96.12 88 GLU A C 1
ATOM 707 O O . GLU A 1 88 ? -5.334 -5.503 -0.093 1.00 96.12 88 GLU A O 1
ATOM 712 N N . LEU A 1 89 ? -3.749 -3.918 -0.178 1.00 95.81 89 LEU A N 1
ATOM 713 C CA . LEU A 1 89 ? -3.447 -3.953 1.260 1.00 95.81 89 LEU A CA 1
ATOM 714 C C . LEU A 1 89 ? -4.714 -3.837 2.110 1.00 95.81 89 LEU A C 1
ATOM 716 O O . LEU A 1 89 ? -5.504 -2.900 1.943 1.00 95.81 89 LEU A O 1
ATOM 720 N N . THR A 1 90 ? -4.863 -4.754 3.053 1.00 94.75 90 THR A N 1
ATOM 721 C CA . THR A 1 90 ? -6.024 -4.883 3.940 1.00 94.75 90 THR A CA 1
ATOM 722 C C . THR A 1 90 ? -5.776 -4.225 5.293 1.00 94.75 90 THR A C 1
ATOM 724 O O . THR A 1 90 ? -4.647 -3.834 5.625 1.00 94.75 90 THR A O 1
ATOM 727 N N . VAL A 1 91 ? -6.826 -4.123 6.111 1.00 94.00 91 VAL A N 1
ATOM 728 C CA . VAL A 1 91 ? -6.672 -3.675 7.505 1.00 94.00 91 VAL A CA 1
ATOM 729 C C . VAL A 1 91 ? -5.757 -4.638 8.275 1.00 94.00 91 VAL A C 1
ATOM 731 O O . VAL A 1 91 ? -4.930 -4.199 9.073 1.00 94.00 91 VAL A O 1
ATOM 734 N N . SER A 1 92 ? -5.808 -5.944 7.995 1.00 93.06 92 SER A N 1
ATOM 735 C CA . SER A 1 92 ? -4.910 -6.926 8.619 1.00 93.06 92 SER A CA 1
ATOM 736 C C . SER A 1 92 ? -3.431 -6.663 8.304 1.00 93.06 92 SER A C 1
ATOM 738 O O . SER A 1 92 ? -2.597 -6.710 9.214 1.00 93.06 92 SER A O 1
ATOM 740 N N . ASP A 1 93 ? -3.104 -6.303 7.059 1.00 94.06 93 ASP A N 1
ATOM 741 C CA . ASP A 1 93 ? -1.730 -5.964 6.654 1.00 94.06 93 ASP A CA 1
ATOM 742 C C . ASP A 1 93 ? -1.209 -4.714 7.364 1.00 94.06 93 ASP A C 1
ATOM 744 O O . ASP A 1 93 ? -0.032 -4.628 7.714 1.00 94.06 93 ASP A O 1
ATOM 748 N N . TYR A 1 94 ? -2.086 -3.748 7.626 1.00 94.38 94 TYR A N 1
ATOM 749 C CA . TYR A 1 94 ? -1.747 -2.553 8.392 1.00 94.38 94 TYR A CA 1
ATOM 750 C C . TYR A 1 94 ? -1.376 -2.886 9.844 1.00 94.38 94 TYR A C 1
ATOM 752 O O . TYR A 1 94 ? -0.353 -2.408 10.351 1.00 94.38 94 TYR A O 1
ATOM 760 N N . PHE A 1 95 ? -2.135 -3.770 10.498 1.00 91.81 95 PHE A N 1
ATOM 761 C CA . PHE A 1 95 ? -1.805 -4.227 11.851 1.00 91.81 95 PHE A CA 1
ATOM 762 C C . PHE A 1 95 ? -0.493 -5.027 11.884 1.00 91.81 95 PHE A C 1
ATOM 764 O O . PHE A 1 95 ? 0.356 -4.773 12.744 1.00 91.81 95 PHE A O 1
ATOM 771 N N . ALA A 1 96 ? -0.299 -5.952 10.942 1.00 91.12 96 ALA A N 1
ATOM 772 C CA . ALA A 1 96 ? 0.878 -6.820 10.897 1.00 91.12 96 ALA A CA 1
ATOM 773 C C . ALA A 1 96 ? 2.152 -6.105 10.408 1.00 91.12 96 ALA A C 1
ATOM 775 O O . ALA A 1 96 ? 3.251 -6.401 10.875 1.00 91.12 96 ALA A O 1
ATOM 776 N N . GLY A 1 97 ? 2.023 -5.170 9.467 1.00 89.31 97 GLY A N 1
ATOM 777 C CA . GLY A 1 97 ? 3.147 -4.551 8.765 1.00 89.31 97 GLY A CA 1
ATOM 778 C C . GLY A 1 97 ? 3.578 -3.190 9.311 1.00 89.31 97 GLY A C 1
ATOM 779 O O . GLY A 1 97 ? 4.775 -2.881 9.283 1.00 89.31 97 GLY A O 1
ATOM 780 N N . TYR A 1 98 ? 2.630 -2.383 9.798 1.00 92.44 98 TYR A N 1
ATOM 781 C CA . TYR A 1 98 ? 2.887 -1.031 10.304 1.00 92.44 98 TYR A CA 1
ATOM 782 C C . TYR A 1 98 ? 2.800 -0.979 11.826 1.00 92.44 98 TYR A C 1
ATOM 784 O O . TYR A 1 98 ? 3.799 -0.689 12.485 1.00 92.44 98 TYR A O 1
ATOM 792 N N . LEU A 1 99 ? 1.651 -1.340 12.405 1.00 90.75 99 LEU A N 1
ATOM 793 C CA . LEU A 1 99 ? 1.454 -1.217 13.853 1.00 90.75 99 LEU A CA 1
ATOM 794 C C . LEU A 1 99 ? 2.328 -2.174 14.663 1.00 90.75 99 LEU A C 1
ATOM 796 O O . LEU A 1 99 ? 2.763 -1.822 15.757 1.00 90.75 99 LEU A O 1
ATOM 800 N N . ALA A 1 100 ? 2.642 -3.357 14.130 1.00 89.44 100 ALA A N 1
ATOM 801 C CA . ALA A 1 100 ? 3.534 -4.309 14.791 1.00 89.44 100 ALA A CA 1
ATOM 802 C C . ALA A 1 100 ? 4.947 -3.753 15.049 1.00 89.44 100 ALA A C 1
ATOM 804 O O . ALA A 1 100 ? 5.627 -4.233 15.957 1.00 89.44 100 ALA A O 1
ATOM 805 N N . LYS A 1 101 ? 5.379 -2.753 14.266 1.00 89.50 101 LYS A N 1
ATOM 806 C CA . LYS A 1 101 ? 6.695 -2.106 14.382 1.00 89.50 101 LYS A CA 1
ATOM 807 C C . LYS A 1 101 ? 6.703 -0.935 15.365 1.00 89.50 101 LYS A C 1
ATOM 809 O O . LYS A 1 101 ? 7.777 -0.435 15.687 1.00 89.50 101 LYS A O 1
ATOM 814 N N . MET A 1 102 ? 5.536 -0.501 15.837 1.00 86.50 102 MET A N 1
ATOM 815 C CA . MET A 1 102 ? 5.428 0.618 16.765 1.00 86.50 102 MET A CA 1
ATOM 816 C C . MET A 1 102 ? 5.800 0.199 18.187 1.00 86.50 102 MET A C 1
ATOM 818 O O . MET A 1 102 ? 5.430 -0.878 18.669 1.00 86.50 102 MET A O 1
ATOM 822 N N . SER A 1 103 ? 6.506 1.084 18.888 1.00 82.44 103 SER A N 1
ATOM 823 C CA . SER A 1 103 ? 6.685 0.982 20.334 1.00 82.44 103 SER A CA 1
ATOM 824 C C . SER A 1 103 ? 5.361 1.299 21.047 1.00 82.44 103 SER A C 1
ATOM 826 O O . SER A 1 103 ? 4.467 1.928 20.489 1.00 82.44 103 SER A O 1
ATOM 828 N N . ASN A 1 104 ? 5.195 0.837 22.291 1.00 84.94 104 ASN A N 1
ATOM 829 C CA . ASN A 1 104 ? 4.013 1.138 23.115 1.00 84.94 104 ASN A CA 1
ATOM 830 C C . ASN A 1 104 ? 2.660 0.713 22.504 1.00 84.94 104 ASN A C 1
ATOM 832 O O . ASN A 1 104 ? 1.691 1.478 22.495 1.00 84.94 104 ASN A O 1
ATOM 836 N N . LYS A 1 105 ? 2.574 -0.553 22.073 1.00 84.50 105 LYS A N 1
ATOM 837 C CA . LYS A 1 105 ? 1.397 -1.188 21.442 1.00 84.50 105 LYS A CA 1
ATOM 838 C C . LYS A 1 105 ? 0.048 -0.808 22.067 1.00 84.50 105 LYS A C 1
ATOM 840 O O . LYS A 1 105 ? -0.875 -0.456 21.346 1.00 84.50 105 LYS A O 1
ATOM 845 N N . ASN A 1 106 ? -0.068 -0.818 23.397 1.00 84.38 106 ASN A N 1
ATOM 846 C CA . ASN A 1 106 ? -1.328 -0.501 24.085 1.00 84.38 106 ASN A CA 1
ATOM 847 C C . ASN A 1 106 ? -1.816 0.938 23.852 1.00 84.38 106 ASN A C 1
ATOM 849 O O . ASN A 1 106 ? -3.021 1.158 23.762 1.00 84.38 106 ASN A O 1
ATOM 853 N N . SER A 1 107 ? -0.909 1.914 23.769 1.00 86.06 107 SER A N 1
ATOM 854 C CA . SER A 1 107 ? -1.276 3.305 23.468 1.00 86.06 107 SER A CA 1
ATOM 855 C C . SER A 1 107 ? -1.629 3.458 21.991 1.00 86.06 107 SER A C 1
ATOM 857 O O . SER A 1 107 ? -2.648 4.051 21.652 1.00 86.06 107 SER A O 1
ATOM 859 N N . VAL A 1 108 ? -0.819 2.846 21.125 1.00 87.38 108 VAL A N 1
ATOM 860 C CA . VAL A 1 108 ? -0.991 2.861 19.669 1.00 87.38 108 VAL A CA 1
ATOM 861 C C . VAL A 1 108 ? -2.333 2.253 19.264 1.00 87.38 108 VAL A C 1
ATOM 863 O O . VAL A 1 108 ? -3.074 2.857 18.498 1.00 87.38 108 VAL A O 1
ATOM 866 N N . TYR A 1 109 ? -2.706 1.098 19.820 1.00 88.25 109 TYR A N 1
ATOM 867 C CA . TYR A 1 109 ? -3.987 0.461 19.508 1.00 88.25 109 TYR A CA 1
ATOM 868 C C . TYR A 1 109 ? -5.189 1.278 19.980 1.00 88.25 109 TYR A C 1
ATOM 870 O O . TYR A 1 109 ? -6.197 1.307 19.281 1.00 88.25 109 TYR A O 1
ATOM 878 N N . LYS A 1 110 ? -5.091 1.980 21.119 1.00 88.56 110 LYS A N 1
ATOM 879 C CA . LYS A 1 110 ? -6.158 2.885 21.577 1.00 88.56 110 LYS A CA 1
ATOM 880 C C . LYS A 1 110 ? -6.343 4.066 20.630 1.00 88.56 110 LYS A C 1
ATOM 882 O O . LYS A 1 110 ? -7.475 4.416 20.315 1.00 88.56 110 LYS A O 1
ATOM 887 N N . GLU A 1 111 ? -5.246 4.655 20.163 1.00 88.75 111 GLU A N 1
ATOM 888 C CA . GLU A 1 111 ? -5.294 5.754 19.198 1.00 88.75 111 GLU A CA 1
ATOM 889 C C . GLU A 1 111 ? -5.883 5.295 17.857 1.00 88.75 111 GLU A C 1
ATOM 891 O O . GLU A 1 111 ? -6.770 5.946 17.308 1.00 88.75 111 GLU A O 1
ATOM 896 N N . VAL A 1 112 ? -5.434 4.142 17.354 1.00 89.88 112 VAL A N 1
ATOM 897 C CA . VAL A 1 112 ? -5.919 3.566 16.092 1.00 89.88 112 VAL A CA 1
ATOM 898 C C . VAL A 1 112 ? -7.389 3.178 16.180 1.00 89.88 112 VAL A C 1
ATOM 900 O O . VAL A 1 112 ? -8.121 3.410 15.223 1.00 89.88 112 VAL A O 1
ATOM 903 N N . ALA A 1 113 ? -7.849 2.643 17.313 1.00 87.31 113 ALA A N 1
ATOM 904 C CA . ALA A 1 113 ? -9.256 2.293 17.500 1.00 87.31 113 ALA A CA 1
ATOM 905 C C . ALA A 1 113 ? -10.190 3.498 17.293 1.00 87.31 113 ALA A C 1
ATOM 907 O O . ALA 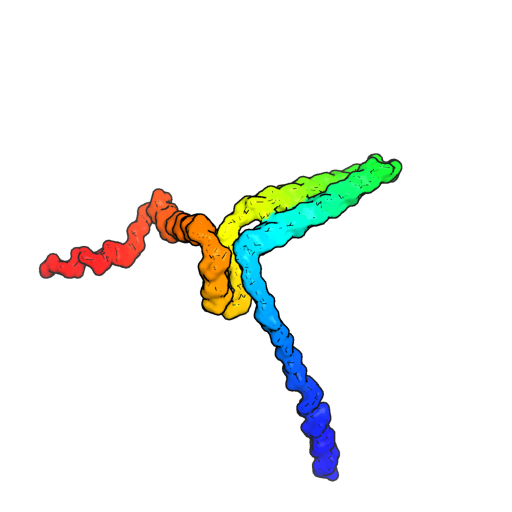A 1 113 ? -11.284 3.328 16.769 1.00 87.31 113 ALA A O 1
ATOM 908 N N . GLY A 1 114 ? -9.746 4.714 17.636 1.00 88.81 114 GLY A N 1
ATOM 909 C CA . GLY A 1 114 ? -10.498 5.946 17.370 1.00 88.81 114 GLY A CA 1
ATOM 910 C C . GLY A 1 114 ? -10.432 6.442 15.919 1.00 88.81 114 GLY A C 1
ATOM 911 O O . GLY A 1 114 ? -11.197 7.328 15.550 1.00 88.81 114 GLY A O 1
ATOM 912 N N . LYS A 1 115 ? -9.521 5.903 15.101 1.00 90.50 115 LYS A N 1
ATOM 913 C CA . LYS A 1 115 ? -9.293 6.292 13.697 1.00 90.50 115 LYS A CA 1
ATOM 914 C C . LYS A 1 115 ? -9.882 5.302 12.689 1.00 90.50 115 LYS A C 1
ATOM 916 O O . LYS A 1 115 ? -9.916 5.621 11.503 1.00 90.50 115 LYS A O 1
ATOM 921 N N . LEU A 1 116 ? -10.300 4.117 13.135 1.00 90.12 116 LEU A N 1
ATOM 922 C CA . LEU A 1 116 ? -10.931 3.112 12.282 1.00 90.12 116 LEU A CA 1
ATOM 923 C C . LEU A 1 116 ? -12.416 3.422 12.092 1.00 90.12 116 LEU A C 1
ATOM 925 O O . LEU A 1 116 ? -13.144 3.701 13.045 1.00 90.12 116 LEU A O 1
ATOM 929 N N . SER A 1 117 ? -12.865 3.332 10.847 1.00 91.44 117 SER A N 1
ATOM 930 C CA . SER A 1 117 ? -14.288 3.357 10.510 1.00 91.44 117 SER A CA 1
ATOM 931 C C . SER A 1 117 ? -14.978 2.040 10.898 1.00 91.44 117 SER A C 1
ATOM 933 O O . SER A 1 117 ? -14.315 1.002 10.993 1.00 91.44 117 SER A O 1
ATOM 935 N N . PRO A 1 118 ? -16.308 2.043 11.105 1.00 91.94 118 PRO A N 1
ATOM 936 C CA . PRO A 1 118 ? -17.060 0.825 11.414 1.00 91.94 118 PRO A CA 1
ATOM 937 C C . PRO A 1 118 ? -16.843 -0.301 10.395 1.00 91.94 118 PRO A C 1
ATOM 939 O O . PRO A 1 118 ? -16.754 -1.468 10.774 1.00 91.94 118 PRO A O 1
ATOM 942 N N . GLU A 1 119 ? -16.704 0.042 9.115 1.00 92.00 119 GLU A N 1
ATOM 943 C CA . GLU A 1 119 ? -16.462 -0.911 8.032 1.00 92.00 119 GLU A CA 1
ATOM 944 C C . GLU A 1 119 ? -15.081 -1.570 8.155 1.00 92.00 119 GLU A C 1
ATOM 946 O O . GLU A 1 119 ? -14.962 -2.788 8.029 1.00 92.00 119 GLU A O 1
ATOM 951 N N . GLU A 1 120 ? -14.045 -0.787 8.469 1.00 92.00 120 GLU A N 1
ATOM 952 C CA . GLU A 1 120 ? -12.679 -1.292 8.675 1.00 92.00 120 GLU A CA 1
ATOM 953 C C . GLU A 1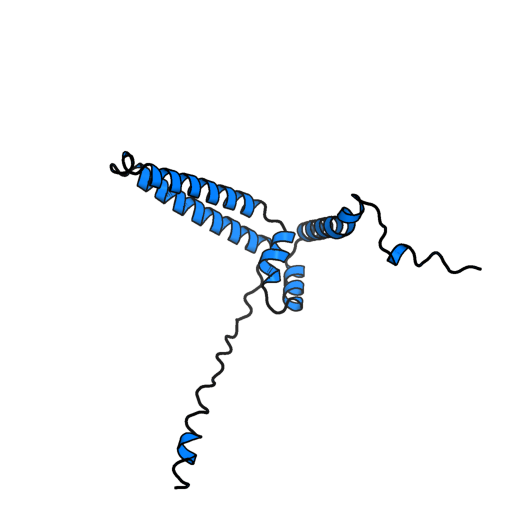 120 ? -12.593 -2.185 9.924 1.00 92.00 120 GLU A C 1
ATOM 955 O O . GLU A 1 120 ? -11.870 -3.184 9.933 1.00 92.00 120 GLU A O 1
ATOM 960 N N . VAL A 1 121 ? -13.361 -1.866 10.973 1.00 92.06 121 VAL A N 1
ATOM 961 C CA . VAL A 1 121 ? -13.484 -2.728 12.158 1.00 92.06 121 VAL A CA 1
ATOM 962 C C . VAL A 1 121 ? -14.191 -4.035 11.805 1.00 92.06 121 VAL A C 1
ATOM 964 O O . VAL A 1 121 ? -13.728 -5.099 12.213 1.00 92.06 121 VAL A O 1
ATOM 967 N N . ALA A 1 122 ? -15.277 -3.988 11.030 1.00 91.94 122 ALA A N 1
ATOM 968 C CA . ALA A 1 122 ? -15.987 -5.188 10.594 1.00 91.94 122 ALA A CA 1
ATOM 969 C C . ALA A 1 122 ? -15.097 -6.103 9.735 1.00 91.94 122 ALA A C 1
ATOM 971 O O . ALA A 1 122 ? -15.087 -7.317 9.946 1.00 91.94 122 ALA A O 1
ATOM 972 N N . GLU A 1 123 ? -14.302 -5.533 8.824 1.00 90.31 123 GLU A N 1
ATOM 973 C CA . GLU A 1 123 ? -13.299 -6.270 8.044 1.00 90.31 123 GLU A CA 1
ATOM 974 C C . GLU A 1 123 ? -12.266 -6.935 8.960 1.00 90.31 123 GLU A C 1
ATOM 976 O O . GLU A 1 123 ? -12.016 -8.135 8.838 1.00 90.31 123 GLU A O 1
ATOM 981 N N . LEU A 1 124 ? -11.720 -6.190 9.928 1.00 90.81 124 LEU A N 1
ATOM 982 C CA . LEU A 1 124 ? -10.759 -6.720 10.896 1.00 90.81 124 LEU A CA 1
ATOM 983 C C . LEU A 1 124 ? -11.355 -7.865 11.729 1.00 90.81 124 LEU A C 1
ATOM 985 O O . LEU A 1 124 ? -10.699 -8.890 11.920 1.00 90.81 124 LEU A O 1
ATOM 989 N N . MET A 1 125 ? -12.592 -7.713 12.209 1.00 89.19 125 MET A N 1
ATOM 990 C CA . MET A 1 125 ? -13.288 -8.751 12.977 1.00 89.19 125 MET A CA 1
ATOM 991 C C . MET A 1 125 ? -13.596 -9.982 12.121 1.00 89.19 125 MET A C 1
ATOM 993 O O . MET A 1 125 ? -13.433 -11.102 12.600 1.00 89.19 125 MET A O 1
ATOM 997 N N . SER A 1 126 ? -13.981 -9.792 10.857 1.00 89.62 126 SER A N 1
ATOM 998 C CA . SER A 1 126 ? -14.194 -10.879 9.895 1.00 89.62 126 SER A CA 1
ATOM 999 C C . SER A 1 126 ? -12.894 -11.636 9.610 1.00 89.62 126 SER A C 1
ATOM 1001 O O . SER A 1 126 ? -12.845 -12.861 9.727 1.00 89.62 126 SER A O 1
ATOM 1003 N N . ALA A 1 127 ? -11.801 -10.919 9.332 1.00 89.06 127 ALA A N 1
ATOM 1004 C CA . ALA A 1 127 ? -10.479 -11.507 9.123 1.00 89.06 127 ALA A CA 1
ATOM 1005 C C . ALA A 1 127 ? -9.988 -12.270 10.365 1.00 89.06 127 ALA A C 1
ATOM 1007 O O . ALA A 1 127 ? -9.464 -13.380 10.249 1.00 89.06 127 ALA A O 1
ATOM 1008 N N . TYR A 1 128 ? -10.211 -11.716 11.560 1.00 88.00 128 TYR A N 1
ATOM 1009 C CA . TYR A 1 128 ? -9.892 -12.383 12.820 1.00 88.00 128 TYR A CA 1
ATOM 1010 C C . TYR A 1 128 ? -10.725 -13.652 13.030 1.00 88.00 128 TYR A C 1
ATOM 1012 O O . TYR A 1 128 ? -10.162 -14.707 13.321 1.00 88.00 128 TYR A O 1
ATOM 1020 N N . ALA A 1 129 ? -12.044 -13.585 12.829 1.00 87.56 129 ALA A N 1
ATOM 1021 C CA . ALA A 1 129 ? -12.927 -14.742 12.949 1.00 87.56 129 ALA A CA 1
ATOM 1022 C C . ALA A 1 129 ? -12.530 -15.856 11.966 1.00 87.56 129 ALA A C 1
ATOM 1024 O O . ALA A 1 129 ? -12.430 -17.018 12.355 1.00 87.56 129 ALA A O 1
ATOM 1025 N N . ASN A 1 130 ? -12.204 -15.507 10.720 1.00 87.56 130 ASN A N 1
ATOM 1026 C CA . ASN A 1 130 ? -11.727 -16.468 9.725 1.00 87.56 130 ASN A CA 1
ATOM 1027 C C . ASN A 1 130 ? -10.363 -17.075 10.097 1.00 87.56 130 ASN A C 1
ATOM 1029 O O . ASN A 1 130 ? -10.137 -18.256 9.857 1.00 87.56 130 ASN A O 1
ATOM 1033 N N . SER A 1 131 ? -9.466 -16.308 10.717 1.00 84.75 131 SER A N 1
ATOM 1034 C CA . SER A 1 131 ? -8.157 -16.800 11.169 1.00 84.75 131 SER A CA 1
ATOM 1035 C C . SER A 1 131 ? -8.269 -17.765 12.359 1.00 84.75 131 SER A C 1
ATOM 1037 O O . SER A 1 131 ? -7.667 -18.842 12.357 1.00 84.75 131 SER A O 1
ATOM 1039 N N . VAL A 1 132 ? -9.085 -17.413 13.357 1.00 83.00 132 VAL A N 1
ATOM 1040 C CA . VAL A 1 132 ? -9.237 -18.194 14.596 1.00 83.00 132 VAL A CA 1
ATOM 1041 C C . VAL A 1 132 ? -10.143 -19.411 14.409 1.00 83.00 132 VAL A C 1
ATOM 1043 O O . VAL A 1 132 ? -9.849 -20.471 14.954 1.00 83.00 132 VAL A O 1
ATOM 1046 N N . PHE A 1 133 ? -11.221 -19.287 13.631 1.00 79.50 133 PHE A N 1
ATOM 1047 C CA . PHE A 1 133 ? -12.222 -20.349 13.473 1.00 79.50 133 PHE A CA 1
ATOM 1048 C C . PHE A 1 133 ? -12.148 -21.066 12.119 1.00 79.50 133 PHE A C 1
ATOM 1050 O O . PHE A 1 133 ? -12.560 -22.219 12.012 1.00 79.50 133 PHE A O 1
ATOM 1057 N N . GLY A 1 134 ? -11.589 -20.445 11.078 1.00 61.56 134 GLY A N 1
ATOM 1058 C CA . GLY A 1 134 ? -11.484 -21.062 9.749 1.00 61.56 134 GLY A CA 1
ATOM 1059 C C . GLY A 1 134 ? -10.509 -22.241 9.690 1.00 61.56 134 GLY A C 1
ATOM 1060 O O . GLY A 1 134 ? -10.698 -23.149 8.883 1.00 61.56 134 GLY A O 1
ATOM 1061 N N . THR A 1 135 ? -9.526 -22.294 10.593 1.00 54.97 135 THR A N 1
ATOM 1062 C CA . THR A 1 135 ? -8.611 -23.441 10.740 1.00 54.97 135 THR A CA 1
ATOM 1063 C C . THR A 1 135 ? -9.271 -24.668 11.379 1.00 54.97 135 THR A C 1
ATOM 1065 O O . THR A 1 135 ? -8.762 -25.773 11.214 1.00 54.97 135 THR A O 1
ATOM 1068 N N . GLN A 1 136 ? -10.432 -24.522 12.033 1.00 52.06 136 GLN A N 1
ATOM 1069 C CA . GLN A 1 1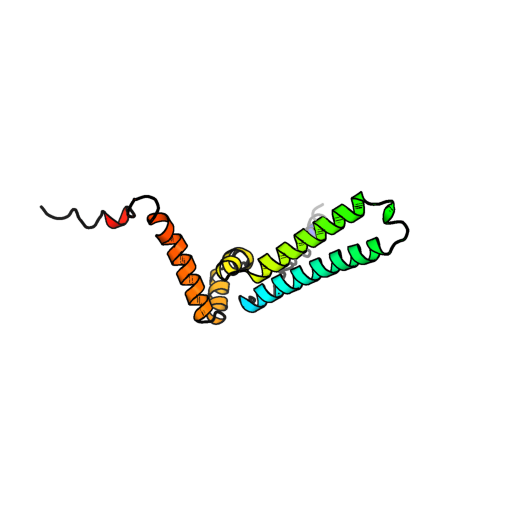36 ? -11.190 -25.650 12.595 1.00 52.06 136 GLN A CA 1
ATOM 1070 C C . GLN A 1 136 ? -12.115 -26.337 11.580 1.00 52.06 136 GLN A C 1
ATOM 1072 O O . GLN A 1 136 ? -12.519 -27.478 11.798 1.00 52.06 136 GLN A O 1
ATOM 1077 N N . ASN A 1 137 ? -12.413 -25.695 10.445 1.00 50.16 137 ASN A N 1
ATOM 1078 C CA . ASN A 1 137 ? -13.360 -26.224 9.457 1.00 50.16 137 ASN A CA 1
ATOM 1079 C C . ASN A 1 137 ? -12.717 -27.067 8.338 1.00 50.16 137 ASN A C 1
ATOM 1081 O O . ASN A 1 137 ? -13.440 -27.564 7.478 1.00 50.16 137 ASN A O 1
ATOM 1085 N N . GLN A 1 138 ? -11.391 -27.275 8.341 1.00 51.03 138 GLN A N 1
ATOM 1086 C CA . GLN A 1 138 ? -10.701 -28.158 7.376 1.00 51.03 138 GLN A CA 1
ATOM 1087 C C . GLN A 1 138 ? -9.975 -29.362 8.003 1.00 51.03 138 GLN A C 1
ATOM 1089 O O . GLN A 1 138 ? -9.196 -30.040 7.339 1.00 51.03 138 GLN A O 1
ATOM 1094 N N . GLY A 1 139 ? -10.252 -29.685 9.263 1.00 48.59 139 GLY A N 1
ATOM 1095 C CA . GLY A 1 139 ? -9.697 -30.873 9.908 1.00 48.59 139 GLY A CA 1
ATOM 1096 C C . GLY A 1 139 ? -10.112 -30.905 11.365 1.00 48.59 139 GLY A C 1
ATOM 1097 O O . GLY A 1 139 ? -9.670 -30.077 12.151 1.00 48.59 139 GLY A O 1
ATOM 1098 N N . GLY A 1 140 ? -11.020 -31.818 11.699 1.00 54.94 140 GLY A N 1
ATOM 1099 C CA . GLY A 1 140 ? -11.709 -31.830 12.979 1.00 54.94 140 GLY A CA 1
ATOM 1100 C C . GLY A 1 140 ? -10.777 -31.843 14.188 1.00 54.94 140 GLY A C 1
ATOM 1101 O O . GLY A 1 140 ? -10.008 -32.774 14.384 1.00 54.94 140 GLY A O 1
ATOM 1102 N N . SER A 1 141 ? -10.950 -30.852 15.051 1.00 46.91 141 SER A N 1
ATOM 1103 C CA . SER A 1 141 ? -10.918 -31.029 16.499 1.00 46.91 141 SER A CA 1
ATOM 1104 C C . SER A 1 141 ? -11.468 -29.756 17.126 1.00 46.91 141 SER A C 1
ATOM 1106 O O . SER A 1 141 ? -10.896 -28.676 16.966 1.00 46.91 141 SER A O 1
ATOM 1108 N N . LEU A 1 142 ? -12.587 -29.895 17.833 1.00 52.84 142 LEU A N 1
ATOM 1109 C CA . LEU A 1 142 ? -13.058 -28.900 18.789 1.00 52.84 142 LEU A CA 1
ATOM 1110 C C . LEU A 1 142 ? -11.893 -28.506 19.717 1.00 52.84 142 LEU A C 1
ATOM 1112 O O . LEU A 1 142 ? -11.069 -29.366 20.050 1.00 52.84 142 LEU A O 1
ATOM 1116 N N . PRO A 1 143 ? -11.801 -27.241 20.159 1.00 56.22 143 PRO A N 1
ATOM 1117 C CA . PRO A 1 143 ? -10.797 -26.867 21.144 1.00 56.22 143 PRO A CA 1
ATOM 1118 C C . PRO A 1 143 ? -11.018 -27.718 22.402 1.00 56.22 143 PRO A C 1
ATOM 1120 O O . PRO A 1 143 ? -12.160 -27.918 22.813 1.00 56.22 143 PRO A O 1
ATOM 1123 N N . ALA A 1 144 ? -9.947 -28.214 23.028 1.00 56.50 144 ALA A N 1
ATOM 1124 C CA . ALA A 1 144 ? -10.030 -29.050 24.235 1.00 56.50 144 ALA A CA 1
ATOM 1125 C C . ALA A 1 144 ? -10.870 -28.402 25.361 1.00 56.50 144 ALA A C 1
ATOM 1127 O O . ALA A 1 144 ? -11.482 -29.096 26.167 1.00 56.50 144 ALA A O 1
ATOM 1128 N N . SER A 1 145 ? -10.986 -27.072 25.355 1.00 56.28 145 SER A N 1
ATOM 1129 C CA . SER A 1 145 ? -11.840 -26.288 26.252 1.00 56.28 145 SER A CA 1
ATOM 1130 C C . SER A 1 145 ? -13.352 -26.512 26.066 1.00 56.28 145 SER A C 1
ATOM 1132 O O . SER A 1 145 ? -14.119 -26.156 26.953 1.00 56.28 145 SER A O 1
ATOM 1134 N N . ALA A 1 146 ? -13.800 -27.107 24.954 1.00 55.12 146 ALA A N 1
ATOM 1135 C CA . ALA A 1 146 ? -15.203 -27.466 24.710 1.00 55.12 146 ALA A CA 1
ATOM 1136 C C . ALA A 1 146 ? -15.572 -28.875 25.222 1.00 55.12 146 ALA A C 1
ATOM 1138 O O . ALA A 1 146 ? -16.751 -29.210 25.293 1.00 55.12 146 ALA A O 1
ATOM 1139 N N . LEU A 1 147 ? -14.586 -29.698 25.604 1.00 54.00 147 LEU A N 1
ATOM 1140 C CA . LEU A 1 147 ? -14.799 -31.059 26.122 1.00 54.00 147 LEU A CA 1
ATOM 1141 C C . LEU A 1 147 ? -14.887 -31.123 27.657 1.00 54.00 147 LEU A C 1
ATOM 1143 O O . LEU A 1 147 ? -15.153 -32.186 28.209 1.00 54.00 147 LEU A O 1
ATOM 1147 N N . GLN A 1 148 ? -14.707 -29.999 28.357 1.00 50.97 148 GLN A N 1
ATOM 1148 C CA . GLN A 1 148 ? -14.588 -29.960 29.820 1.00 50.97 148 GLN A CA 1
ATOM 1149 C C . GLN A 1 148 ? -15.826 -29.392 30.536 1.00 50.97 148 GLN A C 1
ATOM 1151 O O . GLN A 1 148 ? -15.722 -28.843 31.625 1.00 50.97 148 GLN A O 1
ATOM 1156 N N . LEU A 1 149 ? -17.004 -29.534 29.921 1.00 50.78 149 LEU A N 1
ATOM 1157 C CA . LEU A 1 149 ? -18.311 -29.209 30.517 1.00 50.78 149 LEU A CA 1
ATOM 1158 C C . LEU A 1 149 ? -19.250 -30.429 30.608 1.00 50.78 149 LEU A C 1
ATOM 1160 O O . LEU A 1 149 ? -20.388 -30.291 31.039 1.00 50.78 149 LEU A O 1
ATOM 1164 N N . GLY A 1 150 ? -18.788 -31.620 30.202 1.00 52.72 150 GLY A N 1
ATOM 1165 C CA . GLY A 1 150 ? -19.621 -32.827 30.108 1.00 52.72 150 GLY A CA 1
ATOM 1166 C C . GLY A 1 150 ? -19.414 -33.893 31.188 1.00 52.72 150 GLY A C 1
ATOM 1167 O O . GLY A 1 150 ? -20.198 -34.832 31.231 1.00 52.72 150 GLY A O 1
ATOM 1168 N N . ASN A 1 151 ? -18.403 -33.778 32.057 1.00 53.22 151 ASN A N 1
ATOM 1169 C CA . ASN A 1 151 ? -18.085 -34.811 33.054 1.00 53.22 151 ASN A CA 1
ATOM 1170 C C . ASN A 1 151 ? -18.227 -34.300 34.494 1.00 53.22 151 ASN A C 1
ATOM 1172 O O . ASN A 1 151 ? -17.290 -34.353 35.280 1.00 53.22 151 ASN A O 1
ATOM 1176 N N . GLU A 1 152 ? -19.427 -33.852 34.850 1.00 51.59 152 GLU A N 1
ATOM 1177 C CA . GLU A 1 152 ? -19.906 -33.879 36.234 1.00 51.59 152 GLU A CA 1
ATOM 1178 C C . GLU A 1 152 ? -21.361 -34.347 36.220 1.00 51.59 152 GLU A C 1
ATOM 1180 O O . GLU A 1 152 ? -22.275 -33.560 36.010 1.00 51.59 152 GLU A O 1
ATOM 1185 N N . THR A 1 153 ? -21.575 -35.659 36.342 1.00 45.34 153 THR A N 1
ATOM 1186 C CA . THR A 1 153 ? -22.735 -36.291 37.003 1.00 45.34 153 THR A CA 1
ATOM 1187 C C . THR A 1 153 ? -22.634 -37.811 36.842 1.00 45.34 153 THR A C 1
ATOM 1189 O O . THR A 1 153 ? -23.078 -38.368 35.842 1.00 45.34 153 THR A O 1
ATOM 1192 N N . LYS A 1 154 ? -22.039 -38.494 37.826 1.00 39.50 154 LYS A N 1
ATOM 1193 C CA . LYS A 1 154 ? -22.722 -39.441 38.730 1.00 39.50 154 LYS A CA 1
ATOM 1194 C C . LYS A 1 154 ? -21.710 -40.231 39.557 1.00 39.50 154 LYS A C 1
ATOM 1196 O O . LYS A 1 154 ? -20.746 -40.754 38.961 1.00 39.50 154 LYS A O 1
#

Mean predicted aligned error: 14.75 Å

Secondary structure (DSSP, 8-state):
--TTTTTTTTSSSSS-----------PPPPHHHHHHHHHHHHHHHHHHHHHHHHHHHHSTTGGG-HHHHHHHHHHHHHHHHHHHHHHH--HHHHHHHTGGGSS-HHHHHHHHHTT--HHHHHHHHHHHHHHHHGGGTTS----GGGSTTS----